Protein AF-A0A3D3T0D8-F1 (afdb_monomer_lite)

pLDDT: mean 95.82, std 2.84, range [79.19, 98.25]

Sequence (61 aa):
MRLAVLALGANLPFADSPAQTTLQLVMKELQGLESSRVLASSRLWRSAPVMAEGPMFFNAC

Radius of gyration: 12.99 Å; chains: 1; bounding box: 35×20×33 Å

Structure (mmCIF, N/CA/C/O backbone):
data_AF-A0A3D3T0D8-F1
#
_entry.id   AF-A0A3D3T0D8-F1
#
loop_
_atom_site.group_PDB
_atom_site.id
_atom_site.type_symbol
_atom_site.label_atom_id
_atom_site.label_alt_id
_atom_site.label_comp_id
_atom_site.label_asym_id
_atom_site.label_entity_id
_atom_site.label_seq_id
_atom_site.pdbx_PDB_ins_code
_atom_site.Cartn_x
_atom_site.Cartn_y
_atom_site.Cartn_z
_atom_site.occupancy
_atom_site.B_iso_or_equiv
_atom_site.auth_seq_id
_atom_site.auth_comp_id
_atom_site.auth_asym_id
_atom_site.auth_atom_id
_atom_site.pdbx_PDB_model_num
ATOM 1 N N . MET A 1 1 ? -21.296 0.795 12.555 1.00 79.19 1 MET A N 1
ATOM 2 C CA . MET A 1 1 ? -19.956 0.311 12.156 1.00 79.19 1 MET A CA 1
ATOM 3 C C . MET A 1 1 ? -20.066 -0.265 10.751 1.00 79.19 1 MET A C 1
ATOM 5 O O . MET A 1 1 ? -20.968 -1.062 10.531 1.00 79.19 1 MET A O 1
ATOM 9 N N . ARG A 1 2 ? -19.245 0.185 9.795 1.00 92.81 2 ARG A N 1
ATOM 10 C CA . ARG A 1 2 ? -19.213 -0.348 8.420 1.00 92.81 2 ARG A CA 1
ATOM 11 C C . ARG A 1 2 ? -17.863 -1.015 8.193 1.00 92.81 2 ARG A C 1
ATOM 13 O O . ARG A 1 2 ? -16.856 -0.490 8.658 1.00 92.81 2 ARG A O 1
ATOM 20 N N . LEU A 1 3 ? -17.862 -2.150 7.504 1.00 96.56 3 LEU A N 1
ATOM 21 C CA . LEU A 1 3 ? -16.638 -2.813 7.071 1.00 96.56 3 LEU A CA 1
ATOM 22 C C . LEU A 1 3 ? -16.273 -2.302 5.676 1.00 96.56 3 LEU A C 1
ATOM 24 O O . LEU A 1 3 ? -17.132 -2.248 4.798 1.00 96.56 3 LEU A O 1
ATOM 28 N N . ALA A 1 4 ? -15.011 -1.937 5.490 1.00 96.31 4 ALA A N 1
ATOM 29 C CA . ALA A 1 4 ? -14.443 -1.572 4.203 1.00 96.31 4 ALA A CA 1
ATOM 30 C C . ALA A 1 4 ? -13.089 -2.268 4.044 1.00 96.31 4 ALA A C 1
ATOM 32 O O . ALA A 1 4 ? -12.404 -2.523 5.034 1.00 96.31 4 ALA A O 1
ATOM 33 N N . VAL A 1 5 ? -12.723 -2.561 2.798 1.00 97.31 5 VAL A N 1
ATOM 34 C CA . VAL A 1 5 ? -11.401 -3.067 2.419 1.00 97.31 5 VAL A CA 1
ATOM 35 C C . VAL A 1 5 ? -10.816 -2.072 1.430 1.00 97.31 5 VAL A C 1
ATOM 37 O O . VAL A 1 5 ? -11.500 -1.671 0.487 1.00 97.31 5 VAL A O 1
ATOM 40 N N . LEU A 1 6 ? -9.578 -1.651 1.662 1.00 97.31 6 LEU A N 1
ATOM 41 C CA . LEU A 1 6 ? -8.884 -0.684 0.819 1.00 97.31 6 LEU A CA 1
ATOM 42 C C . LEU A 1 6 ? -7.791 -1.419 0.053 1.00 97.31 6 LEU A C 1
ATOM 44 O O . LEU A 1 6 ? -6.988 -2.104 0.664 1.00 97.31 6 LEU A O 1
ATOM 48 N N . ALA A 1 7 ? -7.742 -1.277 -1.269 1.00 97.88 7 ALA A N 1
ATOM 49 C CA . ALA A 1 7 ? -6.590 -1.722 -2.045 1.00 97.88 7 ALA A CA 1
ATOM 50 C C . ALA A 1 7 ? -5.611 -0.554 -2.181 1.00 97.88 7 ALA A C 1
ATOM 52 O O . ALA A 1 7 ? -5.994 0.529 -2.629 1.00 97.88 7 ALA A O 1
ATOM 53 N N . LEU A 1 8 ? -4.357 -0.772 -1.797 1.00 97.75 8 LEU A N 1
ATOM 54 C CA . LEU A 1 8 ? -3.300 0.230 -1.857 1.00 97.75 8 LEU A CA 1
ATOM 55 C C . LEU A 1 8 ? -2.179 -0.258 -2.775 1.00 97.75 8 LEU A C 1
ATOM 57 O O . LEU A 1 8 ? -1.765 -1.414 -2.682 1.00 97.75 8 LEU A O 1
ATOM 61 N N . GLY A 1 9 ? -1.665 0.636 -3.621 1.00 97.31 9 GLY A N 1
ATOM 62 C CA . GLY A 1 9 ? -0.586 0.342 -4.558 1.00 97.31 9 GLY A CA 1
ATOM 63 C C . GLY A 1 9 ? 0.344 1.537 -4.751 1.00 97.31 9 GLY A C 1
ATOM 64 O O . GLY A 1 9 ? -0.119 2.667 -4.891 1.00 97.31 9 GLY A O 1
ATOM 65 N N . ALA A 1 10 ? 1.654 1.289 -4.769 1.00 97.62 10 ALA A N 1
ATOM 66 C CA . ALA A 1 10 ? 2.672 2.296 -5.065 1.00 97.62 10 ALA A CA 1
ATOM 67 C C . ALA A 1 10 ? 3.797 1.695 -5.915 1.00 97.62 10 ALA A C 1
ATOM 69 O O . ALA A 1 10 ? 4.318 0.625 -5.597 1.00 97.62 10 ALA A O 1
ATOM 70 N N . ASN A 1 11 ? 4.205 2.392 -6.975 1.00 96.94 11 ASN A N 1
ATOM 71 C CA . ASN A 1 11 ? 5.285 1.959 -7.870 1.00 96.94 11 ASN A CA 1
ATOM 72 C C . ASN A 1 11 ? 6.332 3.039 -8.166 1.00 96.94 11 ASN A C 1
ATOM 74 O O . ASN A 1 11 ? 7.365 2.730 -8.756 1.00 96.94 11 ASN A O 1
ATOM 78 N N . LEU A 1 12 ? 6.098 4.288 -7.760 1.00 96.25 12 LEU A N 1
ATOM 79 C CA . LEU A 1 12 ? 7.043 5.379 -7.973 1.00 96.25 12 LEU A CA 1
ATOM 80 C C . LEU A 1 12 ? 7.859 5.656 -6.705 1.00 96.25 12 LEU A C 1
ATOM 82 O O . LEU A 1 12 ? 7.295 5.647 -5.607 1.00 96.25 12 LEU A O 1
ATOM 86 N N . PRO A 1 13 ? 9.174 5.907 -6.833 1.00 93.94 13 PRO A N 1
ATOM 87 C CA . PRO A 1 13 ? 9.945 6.471 -5.737 1.00 93.94 13 PRO A CA 1
ATOM 88 C C . PRO A 1 13 ? 9.491 7.910 -5.457 1.00 93.94 13 PRO A C 1
ATOM 90 O O . PRO A 1 13 ? 9.007 8.609 -6.349 1.00 93.94 13 PRO A O 1
ATOM 93 N N . PHE A 1 14 ? 9.679 8.359 -4.220 1.00 89.94 14 PHE A N 1
ATOM 94 C CA . PHE A 1 14 ? 9.501 9.758 -3.836 1.00 89.94 14 PHE A CA 1
ATOM 95 C C . PHE A 1 14 ? 10.752 10.221 -3.089 1.00 89.94 14 PHE A C 1
ATOM 97 O O . PHE A 1 14 ? 11.105 9.640 -2.061 1.00 89.94 14 PHE A O 1
ATOM 104 N N . ALA A 1 15 ? 11.435 11.238 -3.627 1.00 88.81 15 ALA A N 1
ATOM 105 C CA . ALA A 1 15 ? 12.811 11.570 -3.246 1.00 88.81 15 ALA A CA 1
ATOM 106 C C . ALA A 1 15 ? 13.709 10.308 -3.273 1.00 88.8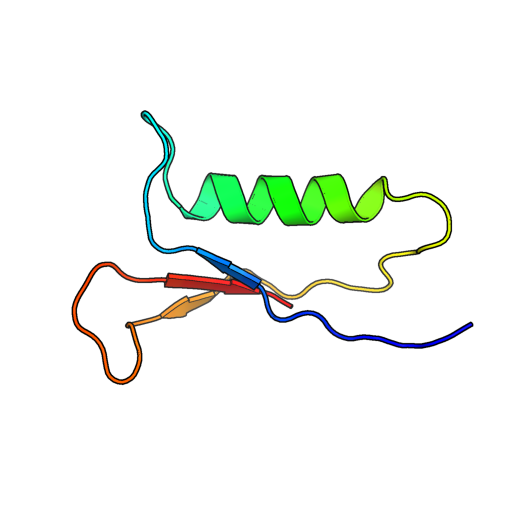1 15 ALA A C 1
ATOM 108 O O . ALA A 1 15 ? 13.585 9.491 -4.185 1.00 88.81 15 ALA A O 1
ATOM 109 N N . ASP A 1 16 ? 14.562 10.115 -2.265 1.00 91.19 16 ASP A N 1
ATOM 110 C CA . ASP A 1 16 ? 15.457 8.953 -2.138 1.00 91.19 16 ASP A CA 1
ATOM 111 C C . ASP A 1 16 ? 14.784 7.715 -1.507 1.00 91.19 16 ASP A C 1
ATOM 113 O O . ASP A 1 16 ? 15.457 6.768 -1.097 1.00 91.19 16 ASP A O 1
ATOM 117 N N . SER A 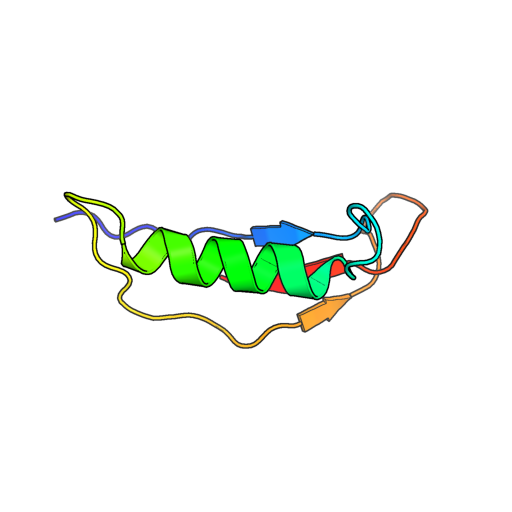1 17 ? 13.449 7.704 -1.388 1.00 94.06 17 SER A N 1
ATOM 118 C CA . SER A 1 17 ? 12.704 6.602 -0.766 1.00 94.06 17 SER A CA 1
ATOM 119 C C . SER A 1 17 ? 12.045 5.679 -1.803 1.00 94.06 17 SER A C 1
ATOM 121 O O . SER A 1 17 ? 11.352 6.161 -2.708 1.00 94.06 17 SER A O 1
ATOM 123 N N . PRO A 1 18 ? 12.184 4.343 -1.670 1.00 95.69 18 PRO A N 1
ATOM 124 C CA . PRO A 1 18 ? 11.468 3.385 -2.508 1.00 95.69 18 PRO A CA 1
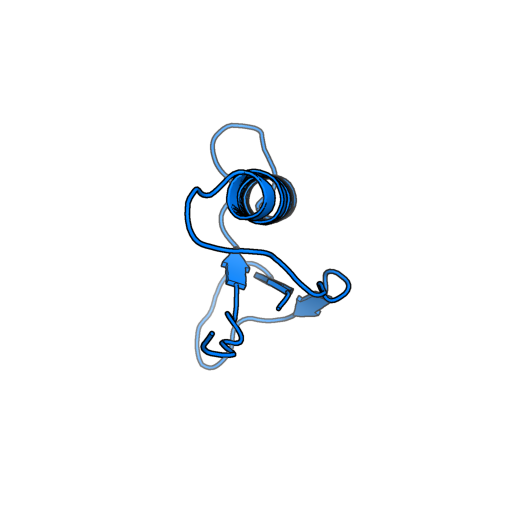ATOM 125 C C . PRO A 1 18 ? 9.946 3.493 -2.356 1.00 95.69 18 PRO A C 1
ATOM 127 O O . PRO A 1 18 ? 9.438 3.798 -1.279 1.00 95.69 18 PRO A O 1
ATOM 130 N N . ALA A 1 19 ? 9.203 3.103 -3.395 1.00 96.38 19 ALA A N 1
ATOM 131 C CA . ALA A 1 19 ? 7.735 3.048 -3.371 1.00 96.38 19 ALA A CA 1
ATOM 132 C C . ALA A 1 19 ? 7.163 2.225 -2.192 1.00 96.38 19 ALA A C 1
ATOM 134 O O . ALA A 1 19 ? 6.100 2.543 -1.657 1.00 96.38 19 ALA A O 1
ATOM 135 N N . GLN A 1 20 ? 7.891 1.190 -1.748 1.00 97.06 20 GLN A N 1
ATOM 136 C CA . GLN A 1 20 ? 7.546 0.386 -0.571 1.00 97.06 20 GLN A CA 1
ATOM 137 C C . GLN A 1 20 ? 7.401 1.240 0.696 1.00 97.06 20 GLN A C 1
ATOM 139 O O . GLN A 1 20 ? 6.490 1.006 1.491 1.00 97.06 20 GLN A O 1
ATOM 144 N N . THR A 1 21 ? 8.282 2.224 0.881 1.00 96.81 21 THR A N 1
ATOM 145 C CA . THR A 1 21 ? 8.286 3.103 2.052 1.00 96.81 21 THR A CA 1
ATOM 146 C C . THR A 1 21 ? 7.019 3.947 2.096 1.00 96.81 21 THR A C 1
ATOM 148 O O . THR A 1 21 ? 6.386 4.032 3.145 1.00 96.81 21 THR A O 1
ATOM 151 N N . THR A 1 22 ? 6.585 4.493 0.956 1.00 95.25 22 THR A N 1
ATOM 152 C CA . THR A 1 22 ? 5.316 5.231 0.853 1.00 95.25 22 THR A CA 1
ATOM 153 C C . THR A 1 22 ? 4.136 4.365 1.283 1.00 95.25 22 THR A C 1
ATOM 155 O O . THR A 1 22 ? 3.307 4.799 2.081 1.00 95.25 22 THR A O 1
ATOM 158 N N . LEU A 1 23 ? 4.077 3.116 0.813 1.00 96.19 23 LEU A N 1
ATOM 159 C CA . LEU A 1 23 ? 2.987 2.211 1.167 1.00 96.19 23 LEU A CA 1
ATOM 160 C C . LEU A 1 23 ? 2.985 1.866 2.668 1.00 96.19 23 LEU A C 1
ATOM 162 O O . LEU A 1 23 ? 1.933 1.891 3.304 1.00 96.19 23 LEU A O 1
ATOM 166 N N . GLN A 1 24 ? 4.157 1.620 3.259 1.00 96.00 24 GLN A N 1
ATOM 167 C CA . GLN A 1 24 ? 4.296 1.387 4.702 1.00 96.00 24 GLN A CA 1
ATOM 168 C C . GLN A 1 24 ? 3.873 2.602 5.539 1.00 96.00 24 GLN A C 1
ATOM 170 O O . GLN A 1 24 ? 3.225 2.433 6.574 1.00 96.00 24 GLN A O 1
ATOM 175 N N . LEU A 1 25 ? 4.208 3.816 5.093 1.00 95.88 25 LEU A N 1
ATOM 176 C CA . LEU A 1 25 ? 3.791 5.055 5.750 1.00 95.88 25 LEU A CA 1
ATOM 177 C C . LEU A 1 25 ? 2.271 5.213 5.715 1.00 95.88 25 LEU A C 1
ATOM 179 O O . LEU A 1 25 ? 1.671 5.414 6.764 1.00 95.88 25 LEU A O 1
ATOM 183 N N . VAL A 1 26 ? 1.636 5.031 4.555 1.00 95.44 26 VAL A N 1
ATOM 184 C CA . VAL A 1 26 ? 0.168 5.104 4.438 1.00 95.44 26 VAL A CA 1
ATOM 185 C C . VAL A 1 26 ? -0.510 4.088 5.356 1.00 95.44 26 VAL A C 1
ATOM 187 O O . VAL A 1 26 ? -1.428 4.442 6.090 1.00 95.44 26 VAL A O 1
ATOM 190 N N . MET A 1 27 ? -0.035 2.840 5.383 1.00 95.75 27 MET A N 1
ATOM 191 C CA . MET A 1 27 ? -0.587 1.815 6.278 1.00 95.75 27 MET A CA 1
ATOM 192 C C . MET A 1 27 ? -0.459 2.196 7.759 1.00 95.75 27 MET A C 1
ATOM 194 O O . MET A 1 27 ? -1.345 1.867 8.548 1.00 95.75 27 MET A O 1
ATOM 198 N N . LYS A 1 28 ? 0.620 2.889 8.143 1.00 96.00 28 LYS A N 1
ATOM 199 C CA . LYS A 1 28 ? 0.808 3.411 9.501 1.00 96.00 28 LYS A CA 1
ATOM 200 C C . LYS A 1 28 ? -0.136 4.582 9.791 1.00 96.00 28 LYS A C 1
ATOM 202 O O . LYS A 1 28 ? -0.770 4.579 10.839 1.00 96.00 28 LYS A O 1
ATOM 207 N N . GLU A 1 29 ? -0.257 5.541 8.879 1.00 96.75 29 GLU A N 1
ATOM 208 C CA . GLU A 1 29 ? -1.144 6.706 9.025 1.00 96.75 29 GLU A CA 1
ATOM 209 C C . GLU A 1 29 ? -2.621 6.292 9.133 1.00 96.75 29 GLU A C 1
ATOM 211 O O . GLU A 1 29 ? -3.361 6.836 9.950 1.00 96.75 29 GLU A O 1
ATOM 216 N N . LEU A 1 30 ? -3.044 5.252 8.402 1.00 96.06 30 LEU A N 1
ATOM 217 C CA . LEU A 1 30 ? -4.404 4.703 8.500 1.00 96.06 30 LEU A CA 1
ATOM 218 C C . LEU A 1 30 ? -4.759 4.212 9.913 1.00 96.06 30 LEU A C 1
ATOM 220 O O . LEU A 1 30 ? -5.925 4.270 10.300 1.00 96.06 30 LEU A O 1
ATOM 224 N N . GLN A 1 31 ? -3.780 3.752 10.698 1.00 95.81 31 GLN A N 1
ATOM 225 C CA . GLN A 1 31 ? -4.003 3.353 12.095 1.00 95.81 31 GLN A CA 1
ATOM 226 C C . GLN A 1 31 ? -4.328 4.549 13.002 1.00 95.81 31 GLN A C 1
ATOM 228 O O . GLN A 1 31 ? -4.915 4.356 14.065 1.00 95.81 31 GLN A O 1
ATOM 233 N N . GLY A 1 32 ? -3.933 5.763 12.605 1.00 96.06 32 GLY A N 1
ATOM 234 C CA . GLY A 1 32 ? -4.114 6.995 13.376 1.00 96.06 32 GLY A CA 1
ATOM 235 C C . GLY A 1 32 ? -5.387 7.777 13.047 1.00 96.06 32 GLY A C 1
ATOM 236 O O . GLY A 1 32 ? -5.640 8.799 13.678 1.00 96.06 32 GLY A O 1
ATOM 237 N N . LEU A 1 33 ? -6.188 7.332 12.075 1.00 95.75 33 LEU A N 1
ATOM 238 C CA . LEU A 1 33 ? -7.386 8.053 11.652 1.00 95.75 33 LEU A CA 1
ATOM 239 C C . LEU A 1 33 ? -8.480 8.047 12.725 1.00 95.75 33 LEU A C 1
ATOM 241 O O . LEU A 1 33 ? -8.972 6.995 13.137 1.00 95.75 33 LEU A O 1
ATOM 245 N N . GLU A 1 34 ? -8.953 9.238 13.086 1.00 95.25 34 GLU A N 1
ATOM 246 C CA . GLU A 1 34 ? -10.120 9.396 13.948 1.00 95.25 34 GLU A CA 1
ATOM 247 C C . GLU A 1 34 ? -11.379 8.814 13.279 1.00 95.25 34 GLU A C 1
ATOM 249 O O . GLU A 1 34 ? -11.556 8.869 12.063 1.00 95.25 34 GLU A O 1
ATOM 254 N N . SER A 1 35 ? -12.291 8.250 14.076 1.00 94.19 35 SER A N 1
ATOM 255 C CA . SER A 1 35 ? -13.557 7.652 13.604 1.00 94.19 35 SER A CA 1
ATOM 256 C C . SER A 1 35 ? -13.432 6.421 12.692 1.00 94.19 35 SER A C 1
ATOM 258 O O . SER A 1 35 ? -14.435 5.962 12.135 1.00 94.19 35 SER A O 1
ATOM 260 N N . SER A 1 36 ? -12.244 5.827 12.575 1.00 94.94 36 SER A N 1
ATOM 261 C CA . SER A 1 36 ? -12.043 4.539 11.909 1.00 94.94 36 SER A CA 1
ATOM 262 C C . SER A 1 36 ? -11.117 3.637 12.726 1.00 94.94 36 SER A C 1
ATOM 264 O O . SER A 1 36 ? -10.450 4.081 13.656 1.00 94.94 36 SER A O 1
ATOM 266 N N . ARG A 1 37 ? -11.125 2.336 12.429 1.00 95.81 37 ARG A N 1
ATOM 267 C CA . ARG A 1 37 ? -10.235 1.365 13.067 1.00 95.81 37 ARG A CA 1
ATOM 268 C C . ARG A 1 37 ? -9.793 0.350 12.031 1.00 95.81 37 ARG A C 1
ATOM 270 O O . ARG A 1 37 ? -10.636 -0.328 11.444 1.00 95.81 37 ARG A O 1
ATOM 277 N N . VAL A 1 38 ? -8.485 0.205 11.856 1.00 96.62 38 VAL A N 1
ATOM 278 C CA . VAL A 1 38 ? -7.928 -0.878 11.045 1.00 96.62 38 VAL A CA 1
ATOM 279 C C . VAL A 1 38 ? -8.094 -2.189 11.811 1.00 96.62 38 VAL A C 1
ATOM 281 O O . VAL A 1 38 ? -7.651 -2.325 12.951 1.00 96.62 38 VAL A O 1
ATOM 284 N N . LEU A 1 39 ? -8.781 -3.150 11.195 1.00 97.38 39 LEU A N 1
ATOM 285 C CA . LEU A 1 39 ? -9.032 -4.464 11.797 1.00 97.38 39 LEU A CA 1
ATOM 286 C C . LEU A 1 39 ? -7.934 -5.475 11.457 1.00 97.38 39 LEU A C 1
ATOM 288 O O . LEU A 1 39 ? -7.621 -6.337 12.272 1.00 97.38 39 LEU A O 1
ATOM 292 N N . ALA A 1 40 ? -7.365 -5.368 10.260 1.00 96.88 40 ALA A N 1
ATOM 293 C CA . ALA A 1 40 ? -6.299 -6.219 9.758 1.00 96.88 40 ALA A CA 1
ATOM 294 C C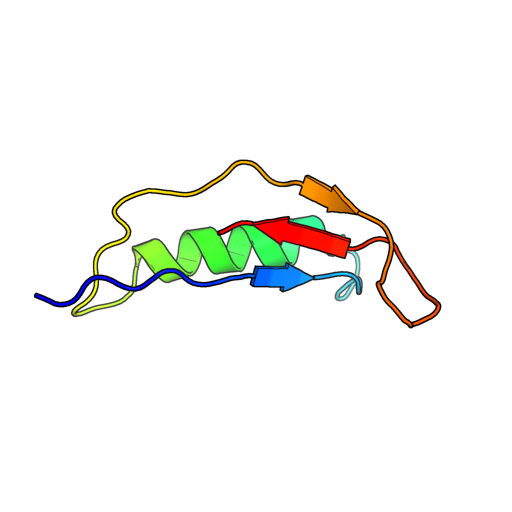 . ALA A 1 40 ? -5.566 -5.504 8.619 1.00 96.88 40 ALA A C 1
ATOM 296 O O . ALA A 1 40 ? -6.084 -4.539 8.058 1.00 96.88 40 ALA A O 1
ATOM 297 N N . SER A 1 41 ? -4.386 -6.011 8.276 1.00 96.94 41 SER A N 1
ATOM 298 C CA . SER A 1 41 ? -3.668 -5.657 7.057 1.00 96.94 41 SER A CA 1
ATOM 299 C C . SER A 1 41 ? -3.016 -6.893 6.446 1.00 96.94 41 SER A C 1
ATOM 301 O O . SER A 1 41 ? -2.647 -7.843 7.149 1.00 96.94 41 SER A O 1
ATOM 303 N N . SER A 1 42 ? -2.878 -6.902 5.125 1.00 97.12 42 SER A N 1
ATOM 304 C CA . SER A 1 42 ? -2.159 -7.942 4.404 1.00 97.12 42 SER A CA 1
ATOM 305 C C . SER A 1 42 ? -0.644 -7.772 4.526 1.00 97.12 42 SER A C 1
ATOM 307 O O . SER A 1 42 ? -0.112 -6.752 4.966 1.00 97.12 42 SER A O 1
ATOM 309 N N . ARG A 1 43 ? 0.085 -8.782 4.044 1.00 96.38 43 ARG A N 1
ATOM 310 C CA . ARG A 1 43 ? 1.503 -8.619 3.697 1.00 96.38 43 ARG A CA 1
ATOM 311 C C . ARG A 1 43 ? 1.639 -7.692 2.487 1.00 96.38 43 ARG A C 1
ATOM 313 O O . ARG A 1 43 ? 0.698 -7.551 1.707 1.00 96.38 43 ARG A O 1
ATOM 320 N N . LEU A 1 44 ? 2.826 -7.118 2.318 1.00 97.06 44 LEU A N 1
ATOM 321 C CA . LEU A 1 44 ? 3.201 -6.411 1.097 1.00 97.06 44 LEU A CA 1
ATOM 322 C C . LEU A 1 44 ? 3.496 -7.416 -0.019 1.00 97.06 44 LEU A C 1
ATOM 324 O O . LEU A 1 44 ? 4.234 -8.381 0.190 1.00 97.06 44 LEU A O 1
ATOM 328 N N . TRP A 1 45 ? 2.968 -7.152 -1.208 1.00 97.88 45 TRP A N 1
ATOM 329 C CA . TRP A 1 45 ? 3.192 -7.951 -2.411 1.00 97.88 45 TRP A CA 1
ATOM 330 C C . TRP A 1 45 ? 3.872 -7.111 -3.478 1.00 97.88 45 TRP A C 1
ATOM 332 O O . TRP A 1 45 ? 3.448 -5.989 -3.735 1.00 97.88 45 TRP A O 1
ATOM 342 N N . ARG A 1 46 ? 4.899 -7.658 -4.133 1.00 97.94 46 ARG A N 1
ATOM 343 C CA . ARG A 1 46 ? 5.545 -7.015 -5.281 1.00 97.94 46 ARG A CA 1
ATOM 344 C C . ARG A 1 46 ? 5.025 -7.641 -6.574 1.00 97.94 46 ARG A C 1
ATOM 346 O O . ARG A 1 46 ? 5.151 -8.851 -6.738 1.00 97.94 46 ARG A O 1
ATOM 353 N N . SER A 1 47 ? 4.463 -6.848 -7.485 1.00 98.12 47 SER A N 1
ATOM 354 C CA . SER A 1 47 ? 3.881 -7.351 -8.741 1.00 98.12 47 SER A CA 1
ATOM 355 C C . SER A 1 47 ? 4.157 -6.434 -9.931 1.00 98.12 47 SER A C 1
ATOM 357 O O . SER A 1 47 ? 4.457 -5.252 -9.768 1.00 98.12 47 SER A O 1
ATOM 359 N N . ALA A 1 48 ? 4.067 -6.994 -11.137 1.00 98.00 48 ALA A N 1
ATOM 360 C CA . ALA A 1 48 ? 4.167 -6.225 -12.372 1.00 98.00 48 ALA A CA 1
ATOM 361 C C . ALA A 1 48 ? 2.948 -5.295 -12.542 1.00 98.00 48 ALA A C 1
ATOM 363 O O . ALA A 1 48 ? 1.869 -5.617 -12.027 1.00 98.00 48 ALA A O 1
ATOM 364 N N . PRO A 1 49 ? 3.101 -4.157 -13.245 1.00 97.56 49 PRO A N 1
ATOM 365 C CA . PRO A 1 49 ? 1.964 -3.351 -13.675 1.00 97.56 49 PRO A CA 1
ATOM 366 C C . PRO A 1 49 ? 1.041 -4.156 -14.601 1.00 97.56 49 PRO A C 1
ATOM 368 O O . PRO A 1 49 ? 1.490 -4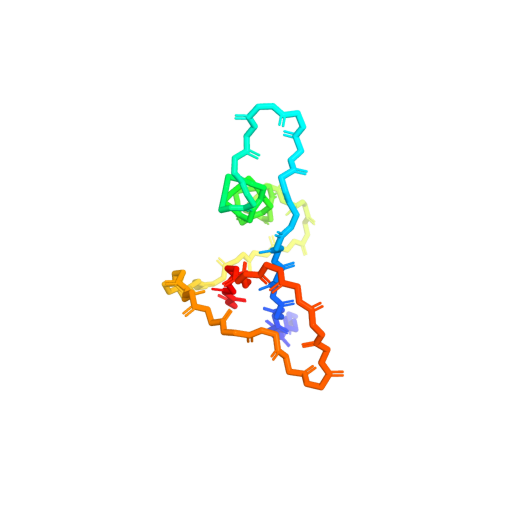.988 -15.390 1.00 97.56 49 PRO A O 1
ATOM 371 N N . VAL A 1 50 ? -0.265 -3.907 -14.500 1.00 97.19 50 VAL A N 1
ATOM 372 C CA . VAL A 1 50 ? -1.289 -4.559 -15.327 1.00 97.19 50 VAL A CA 1
ATOM 373 C C . VAL A 1 50 ? -1.734 -3.585 -16.410 1.00 97.19 50 VAL A C 1
ATOM 375 O O . VAL A 1 50 ? -2.128 -2.467 -16.093 1.00 97.19 50 VAL A O 1
ATOM 378 N N . MET A 1 51 ? -1.687 -4.012 -17.677 1.00 96.12 51 MET A N 1
ATOM 379 C CA . MET A 1 51 ? -2.057 -3.192 -18.847 1.00 96.12 51 MET A CA 1
ATOM 380 C C . MET A 1 51 ? -1.312 -1.847 -18.934 1.00 96.12 51 MET A C 1
ATOM 382 O O . MET A 1 51 ? -1.820 -0.881 -19.497 1.00 96.12 51 MET A O 1
ATOM 386 N N . ALA A 1 52 ? -0.107 -1.785 -18.374 1.00 94.00 52 ALA A N 1
ATOM 387 C CA . ALA A 1 52 ? 0.765 -0.624 -18.427 1.00 94.00 52 ALA A CA 1
ATOM 388 C C . ALA A 1 52 ? 2.228 -1.074 -18.390 1.00 94.00 52 ALA A C 1
ATOM 390 O O . ALA A 1 52 ? 2.545 -2.143 -17.866 1.00 94.00 52 ALA A O 1
ATOM 391 N N . GLU A 1 53 ? 3.115 -0.239 -18.917 1.00 95.69 53 G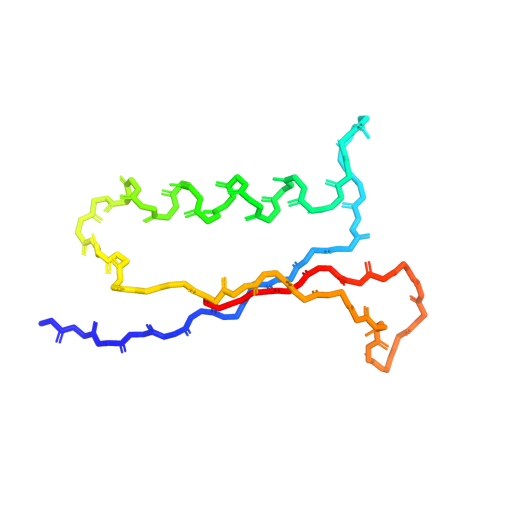LU A N 1
ATOM 392 C CA . GLU A 1 53 ? 4.559 -0.383 -18.749 1.00 95.69 53 GLU A CA 1
ATOM 393 C C . GLU A 1 53 ? 5.032 0.442 -17.548 1.00 95.69 53 GLU A C 1
ATOM 395 O O . GLU A 1 53 ? 4.430 1.460 -17.199 1.00 95.69 53 GLU A O 1
ATOM 400 N N . GLY A 1 54 ? 6.120 0.012 -16.906 1.00 93.94 54 GLY A N 1
ATOM 401 C CA . GLY A 1 54 ? 6.752 0.778 -15.836 1.00 93.94 54 GLY A CA 1
ATOM 402 C C . GLY A 1 54 ? 7.277 -0.067 -14.676 1.00 93.94 54 GLY A C 1
ATOM 403 O O . GLY A 1 54 ? 7.387 -1.292 -14.783 1.00 93.94 54 GLY A O 1
ATOM 404 N N . PRO A 1 55 ? 7.634 0.588 -13.556 1.00 95.94 55 PRO A N 1
ATOM 405 C CA . PRO A 1 55 ? 8.190 -0.086 -12.392 1.00 95.94 55 PRO A CA 1
ATOM 406 C C . PRO A 1 55 ? 7.212 -1.072 -11.747 1.00 95.94 55 PRO A C 1
ATOM 408 O O . PRO A 1 55 ? 5.991 -0.922 -11.824 1.00 95.94 55 PRO A O 1
ATOM 411 N N . MET A 1 56 ? 7.775 -2.047 -11.030 1.00 97.38 56 MET A N 1
ATOM 412 C CA . MET A 1 56 ? 7.012 -2.967 -10.186 1.00 97.38 56 MET A CA 1
ATOM 413 C C . MET A 1 56 ? 6.233 -2.202 -9.110 1.00 97.38 56 MET A C 1
ATOM 415 O O . MET A 1 56 ? 6.786 -1.324 -8.445 1.00 97.38 56 MET A O 1
ATOM 419 N N . PHE A 1 57 ? 4.987 -2.605 -8.883 1.00 98.12 57 PHE A N 1
ATOM 420 C CA . PHE A 1 57 ? 4.174 -2.132 -7.769 1.00 98.12 57 PHE A CA 1
ATOM 421 C C . PHE A 1 57 ? 4.503 -2.893 -6.489 1.00 98.12 57 PHE A C 1
ATOM 423 O O . PHE A 1 57 ? 4.765 -4.098 -6.516 1.00 98.12 57 PHE A O 1
ATOM 430 N N . PHE A 1 58 ? 4.411 -2.192 -5.365 1.00 98.19 58 PHE A N 1
ATOM 431 C CA . PHE A 1 58 ? 4.110 -2.781 -4.069 1.00 98.19 58 PHE A CA 1
ATOM 432 C C . PHE A 1 58 ? 2.617 -2.605 -3.792 1.00 98.19 58 PHE A C 1
ATOM 434 O O . PHE A 1 58 ? 2.096 -1.511 -3.992 1.00 98.19 58 PHE A O 1
ATOM 441 N N . ASN A 1 59 ? 1.950 -3.665 -3.333 1.00 98.25 59 ASN A N 1
ATOM 442 C CA . ASN A 1 59 ? 0.514 -3.698 -3.066 1.00 98.25 59 ASN A CA 1
ATOM 443 C C . ASN A 1 59 ? 0.204 -4.261 -1.673 1.00 98.25 59 ASN A C 1
ATOM 445 O O . ASN A 1 59 ? 0.934 -5.128 -1.180 1.00 98.25 59 ASN A O 1
ATOM 449 N N . ALA A 1 60 ? -0.892 -3.802 -1.071 1.00 98.19 60 ALA A N 1
ATOM 450 C CA . ALA A 1 60 ? -1.461 -4.336 0.169 1.00 98.19 60 ALA A CA 1
ATOM 451 C C . ALA A 1 60 ? -2.968 -4.042 0.265 1.00 98.19 60 ALA A C 1
ATOM 453 O O . ALA A 1 60 ? -3.494 -3.223 -0.497 1.00 98.19 60 ALA A O 1
ATOM 454 N N . CYS A 1 61 ? -3.641 -4.695 1.212 1.00 95.88 61 CYS A N 1
ATOM 455 C CA . CYS A 1 61 ? -5.005 -4.378 1.627 1.00 95.88 61 CYS A CA 1
ATOM 456 C C . CYS A 1 61 ? -5.207 -4.407 3.143 1.00 95.88 61 CYS A C 1
ATOM 458 O O . CYS A 1 61 ? -4.321 -4.941 3.851 1.00 95.88 61 CYS A O 1
#

Secondary structure (DSSP, 8-state):
-------EEE-S-BTTB-HHHHHHHHHHHHTT-TT------PPPEEEPPSSS-SSPEEEE-

Foldseek 3Di:
DDDDDDKDKFFDADPVRGRVVVVVVVVVVQCVDPPDHDPDKDDWDWAADDPDDDGIMTIMD